Protein AF-A0A380EQQ4-F1 (afdb_monomer)

Sequence (167 aa):
MQYNTTRSITENQDNKTLKDMTKSGKQRPWREKKIDNVSYADILEILKIKKAFNVKQCGNILEFKPTDEGYLKLHKTWFCKSKLCPVCNWRRAMKNSYQAQKVIEEVIKEKPKARWLFLTLSTKNAIDGDTLEQSLKHLTKAFDRLSRYKKVKQNLVGFMRSTEVYR

Structure (mmCIF, N/CA/C/O backbone):
data_AF-A0A380EQQ4-F1
#
_entry.id   AF-A0A380EQQ4-F1
#
loop_
_atom_site.group_PDB
_atom_site.id
_atom_site.type_symbol
_atom_site.label_atom_id
_atom_site.label_alt_id
_atom_site.label_comp_i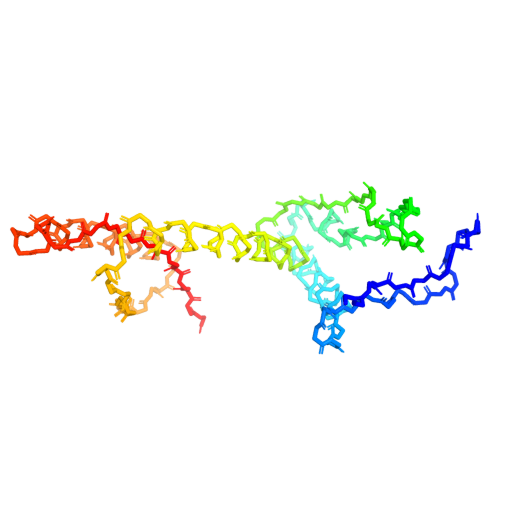d
_atom_site.label_asym_id
_atom_site.label_entity_id
_atom_site.label_seq_id
_atom_site.pdbx_PDB_ins_code
_atom_site.Cartn_x
_atom_site.Cartn_y
_atom_site.Cartn_z
_atom_site.occupancy
_atom_site.B_iso_or_equiv
_atom_site.auth_seq_id
_atom_site.auth_comp_id
_atom_site.auth_asym_id
_atom_site.auth_atom_id
_atom_site.pdbx_PDB_model_num
ATOM 1 N N . MET A 1 1 ? 22.856 5.628 15.983 1.00 34.19 1 MET A N 1
ATOM 2 C CA . MET A 1 1 ? 22.238 5.990 14.688 1.00 34.19 1 MET A CA 1
ATOM 3 C C . MET A 1 1 ? 23.281 5.745 13.612 1.00 34.19 1 MET A C 1
ATOM 5 O O . MET A 1 1 ? 24.302 6.409 13.644 1.00 34.19 1 MET A O 1
ATOM 9 N N . GLN A 1 2 ? 23.103 4.748 12.745 1.00 29.75 2 GLN A N 1
ATOM 10 C CA . GLN A 1 2 ? 24.013 4.515 11.618 1.00 29.75 2 GLN A CA 1
ATOM 11 C C . GLN A 1 2 ? 23.275 4.885 10.334 1.00 29.75 2 GLN A C 1
ATOM 13 O O . GLN A 1 2 ? 22.200 4.356 10.042 1.00 29.75 2 GLN A O 1
ATOM 18 N N . TYR A 1 3 ? 23.815 5.890 9.657 1.00 37.84 3 TYR A N 1
ATOM 19 C CA . TYR A 1 3 ? 23.275 6.491 8.447 1.00 37.84 3 TYR A CA 1
ATOM 20 C C . TYR A 1 3 ? 23.855 5.803 7.211 1.00 37.84 3 TYR A C 1
ATOM 22 O O . TYR A 1 3 ? 24.951 5.250 7.256 1.00 37.84 3 TYR A O 1
ATOM 30 N N . ASN A 1 4 ? 23.111 5.854 6.106 1.00 45.16 4 ASN A N 1
ATOM 31 C CA . ASN A 1 4 ? 23.519 5.327 4.805 1.00 45.16 4 ASN A CA 1
ATOM 32 C C . ASN A 1 4 ? 24.674 6.162 4.241 1.00 45.16 4 ASN A C 1
ATOM 34 O O . ASN A 1 4 ? 24.466 7.137 3.520 1.00 45.16 4 ASN A O 1
ATOM 38 N N . THR A 1 5 ? 25.898 5.814 4.619 1.00 40.00 5 THR A N 1
ATOM 39 C CA . THR A 1 5 ? 27.112 6.530 4.238 1.00 40.00 5 THR A CA 1
ATOM 40 C C . THR A 1 5 ? 27.675 5.977 2.934 1.00 40.00 5 THR A C 1
ATOM 42 O O . THR A 1 5 ? 28.319 4.934 2.890 1.00 40.00 5 THR A O 1
ATOM 45 N N . THR A 1 6 ? 27.499 6.730 1.849 1.00 48.81 6 THR A N 1
ATOM 46 C CA . THR A 1 6 ? 28.583 6.851 0.865 1.00 48.81 6 THR A CA 1
ATOM 47 C C . THR A 1 6 ? 29.293 8.153 1.223 1.00 48.81 6 THR A C 1
ATOM 49 O O . THR A 1 6 ? 28.616 9.169 1.375 1.00 48.81 6 THR A O 1
ATOM 52 N N . ARG A 1 7 ? 30.616 8.123 1.443 1.00 49.19 7 ARG A N 1
ATOM 53 C CA . ARG A 1 7 ? 31.417 9.341 1.690 1.00 49.19 7 ARG A CA 1
ATOM 54 C C . ARG A 1 7 ? 31.129 10.362 0.580 1.00 49.19 7 ARG A C 1
ATOM 56 O O . ARG A 1 7 ? 30.858 9.946 -0.546 1.00 49.19 7 ARG A O 1
ATOM 63 N N . SER A 1 8 ? 31.149 11.659 0.893 1.00 46.41 8 SER A N 1
ATOM 64 C CA . SER A 1 8 ? 30.921 12.728 -0.087 1.00 46.41 8 SER A CA 1
ATOM 65 C C . SER A 1 8 ? 31.866 12.557 -1.275 1.00 46.41 8 SER A C 1
ATOM 67 O O . SER A 1 8 ? 33.080 12.676 -1.132 1.00 46.41 8 SER A O 1
ATOM 69 N N . ILE A 1 9 ? 31.304 12.237 -2.437 1.00 52.81 9 ILE A N 1
ATOM 70 C CA . ILE A 1 9 ? 32.026 12.132 -3.703 1.00 52.81 9 ILE A CA 1
ATOM 71 C C . ILE A 1 9 ? 31.388 13.173 -4.617 1.00 52.81 9 ILE A C 1
ATOM 73 O O . ILE A 1 9 ? 30.170 13.176 -4.790 1.00 52.81 9 ILE A O 1
ATOM 77 N N . THR A 1 10 ? 32.203 14.086 -5.133 1.00 50.81 10 THR A N 1
ATOM 78 C CA . THR A 1 10 ? 31.814 15.166 -6.052 1.00 50.81 10 THR A CA 1
ATOM 79 C C . THR A 1 10 ? 31.660 14.697 -7.504 1.00 50.81 10 THR A C 1
ATOM 81 O O . THR A 1 10 ? 31.170 15.454 -8.334 1.00 50.81 10 THR A O 1
ATOM 84 N N . GLU A 1 11 ? 32.036 13.454 -7.813 1.00 55.25 11 GLU A N 1
ATOM 85 C CA . GLU A 1 11 ? 31.882 12.828 -9.131 1.00 55.25 11 GLU A CA 1
ATOM 86 C C . GLU A 1 11 ? 30.539 12.095 -9.280 1.00 55.25 11 GLU A C 1
ATOM 88 O O . GLU A 1 11 ? 30.033 11.491 -8.326 1.00 55.25 11 GLU A O 1
ATOM 93 N N . ASN A 1 12 ? 29.987 12.091 -10.504 1.00 56.50 12 ASN A N 1
ATOM 94 C CA . ASN A 1 12 ? 28.854 11.236 -10.862 1.00 56.50 12 ASN A CA 1
ATOM 95 C C . ASN A 1 12 ? 29.201 9.773 -10.553 1.00 56.50 12 ASN A C 1
ATOM 97 O O . ASN A 1 12 ? 30.199 9.233 -11.027 1.00 56.50 12 ASN A O 1
ATOM 101 N N . GLN A 1 13 ? 28.358 9.115 -9.755 1.00 61.25 13 GLN A N 1
ATOM 102 C CA . GLN A 1 13 ? 28.558 7.733 -9.308 1.00 61.25 13 GLN A CA 1
ATOM 103 C C . GLN A 1 13 ? 28.249 6.693 -10.399 1.00 61.25 13 GLN A C 1
ATOM 105 O O . GLN A 1 13 ? 27.968 5.544 -10.063 1.00 61.25 13 GLN A O 1
ATOM 110 N N . ASP A 1 14 ? 28.309 7.057 -11.683 1.00 60.03 14 ASP A N 1
ATOM 111 C CA . ASP A 1 14 ? 27.849 6.215 -12.798 1.00 60.03 14 ASP A CA 1
ATOM 112 C C . ASP A 1 14 ? 28.547 4.840 -12.833 1.00 60.03 14 ASP A C 1
ATOM 114 O O . ASP A 1 14 ? 27.960 3.854 -13.273 1.00 60.03 14 ASP A O 1
ATOM 118 N N . ASN A 1 15 ? 29.752 4.735 -12.255 1.00 61.94 15 ASN A N 1
ATOM 119 C CA . ASN A 1 15 ? 30.531 3.494 -12.184 1.00 61.94 15 ASN A CA 1
ATOM 120 C C . ASN A 1 15 ? 30.402 2.712 -10.859 1.00 61.94 15 ASN A C 1
ATOM 122 O O . ASN A 1 15 ? 31.052 1.677 -10.697 1.00 61.94 15 ASN A O 1
ATOM 126 N N . LYS A 1 16 ? 29.611 3.170 -9.877 1.00 69.31 16 LYS A N 1
ATOM 127 C CA . LYS A 1 16 ? 29.469 2.506 -8.565 1.00 69.31 16 LYS A CA 1
ATOM 128 C C . LYS A 1 16 ? 28.033 2.053 -8.321 1.00 69.31 16 LYS A C 1
ATOM 130 O O . LYS A 1 16 ? 27.082 2.815 -8.430 1.00 69.31 16 LYS A O 1
ATOM 135 N N . THR A 1 17 ? 27.868 0.795 -7.914 1.00 73.31 17 THR A N 1
ATOM 136 C CA . THR A 1 17 ? 26.550 0.266 -7.538 1.00 73.31 17 THR A CA 1
ATOM 137 C C . THR A 1 17 ? 26.039 0.932 -6.259 1.00 73.31 17 THR A C 1
ATOM 139 O O . THR A 1 17 ? 26.713 0.899 -5.227 1.00 73.31 17 THR A O 1
ATOM 142 N N . LEU A 1 18 ? 24.817 1.474 -6.305 1.00 75.25 18 LEU A N 1
ATOM 143 C CA . LEU A 1 18 ? 24.135 2.043 -5.142 1.00 75.25 18 LEU A CA 1
ATOM 144 C C . LEU A 1 18 ? 23.972 0.997 -4.026 1.00 75.25 18 LEU A C 1
ATOM 146 O O . LEU A 1 18 ? 23.307 -0.027 -4.203 1.00 75.25 18 LEU A O 1
ATOM 150 N N . LYS A 1 19 ? 24.516 1.299 -2.844 1.00 76.44 19 LYS A N 1
ATOM 151 C CA . LYS A 1 19 ? 24.303 0.533 -1.609 1.00 76.44 19 LYS A CA 1
ATOM 152 C C . LYS A 1 19 ? 23.421 1.334 -0.652 1.00 76.44 19 LYS A C 1
ATOM 154 O O . LYS A 1 19 ? 23.900 2.196 0.074 1.00 76.44 19 LYS A O 1
ATOM 159 N N . ASP A 1 20 ? 22.122 1.046 -0.666 1.00 78.12 20 ASP A N 1
ATOM 160 C CA . ASP A 1 20 ? 21.134 1.652 0.235 1.00 78.12 20 ASP A CA 1
ATOM 161 C C . ASP A 1 20 ? 20.717 0.633 1.302 1.00 78.12 20 ASP A C 1
ATOM 163 O O . ASP A 1 20 ? 20.114 -0.396 0.983 1.00 78.12 20 ASP A O 1
ATOM 167 N N . MET A 1 21 ? 21.058 0.911 2.561 1.00 81.44 21 MET A N 1
ATOM 168 C CA . MET A 1 21 ? 20.828 0.023 3.700 1.00 81.44 21 MET A CA 1
ATOM 169 C C . MET A 1 21 ? 19.699 0.561 4.597 1.00 81.44 21 MET A C 1
ATOM 171 O O . MET A 1 21 ? 19.335 1.739 4.590 1.00 81.44 21 MET A O 1
ATOM 175 N N . THR A 1 22 ? 19.058 -0.311 5.365 1.00 76.88 22 THR A N 1
ATOM 176 C CA . THR A 1 22 ? 18.145 0.097 6.440 1.00 76.88 22 THR A CA 1
ATOM 177 C C . THR A 1 22 ? 18.918 0.312 7.739 1.00 76.88 22 THR A C 1
ATOM 179 O O . THR A 1 22 ? 20.041 -0.159 7.894 1.00 76.88 22 THR A O 1
ATOM 182 N N . LYS A 1 23 ? 18.274 0.938 8.737 1.00 72.75 23 LYS A N 1
ATOM 183 C CA . LYS A 1 23 ? 18.817 1.040 10.108 1.00 72.75 23 LYS A CA 1
ATOM 184 C C . LYS A 1 23 ? 19.130 -0.325 10.739 1.00 72.75 23 LYS A C 1
ATOM 186 O O . LYS A 1 23 ? 19.949 -0.398 11.641 1.00 72.75 23 LYS A O 1
ATOM 191 N N . SER A 1 24 ? 18.462 -1.381 10.277 1.00 78.69 24 SER A N 1
ATOM 192 C CA . SER A 1 24 ? 18.675 -2.765 10.705 1.00 78.69 24 SER A CA 1
ATOM 193 C C . SER A 1 24 ? 19.746 -3.503 9.891 1.00 78.69 24 SER A C 1
ATOM 195 O O . SER A 1 24 ? 19.894 -4.708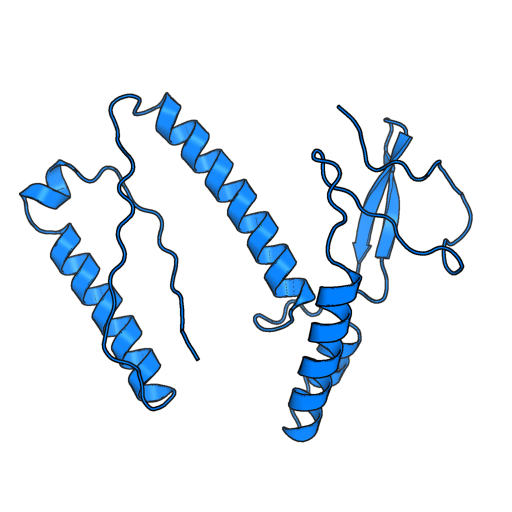 10.050 1.00 78.69 24 SER A O 1
ATOM 197 N N . GLY A 1 25 ? 20.454 -2.820 8.984 1.00 81.75 25 GLY A N 1
ATOM 198 C CA . GLY A 1 25 ? 21.506 -3.418 8.158 1.00 81.75 25 GLY A CA 1
ATOM 199 C C . GLY A 1 25 ? 21.003 -4.245 6.971 1.00 81.75 25 GLY A C 1
ATOM 200 O O . GLY A 1 25 ? 21.796 -4.913 6.317 1.00 81.75 25 GLY A O 1
ATOM 201 N N . LYS A 1 26 ? 19.706 -4.207 6.644 1.00 84.88 26 LYS A N 1
ATOM 202 C CA . LYS A 1 26 ? 19.162 -4.904 5.469 1.00 84.88 26 LYS A CA 1
ATOM 203 C C . LYS A 1 26 ? 19.306 -4.030 4.224 1.00 84.88 26 LYS A C 1
ATOM 205 O O . LYS A 1 26 ? 18.917 -2.865 4.243 1.00 84.88 26 LYS A O 1
ATOM 210 N N . GLN A 1 27 ? 19.805 -4.587 3.123 1.00 85.75 27 GLN A N 1
ATOM 211 C CA . GLN A 1 27 ? 19.848 -3.867 1.850 1.00 85.75 27 GLN A CA 1
ATOM 212 C C . GLN A 1 27 ? 18.434 -3.646 1.304 1.00 85.75 27 GLN A C 1
ATOM 214 O O . GLN A 1 27 ? 17.583 -4.541 1.332 1.00 85.75 27 GLN A O 1
ATOM 219 N N . ARG A 1 28 ? 18.166 -2.443 0.790 1.00 85.88 28 ARG A N 1
ATOM 220 C CA . ARG A 1 28 ? 16.905 -2.161 0.109 1.00 85.88 28 ARG A CA 1
ATOM 221 C C . ARG A 1 28 ? 16.861 -2.855 -1.257 1.00 85.88 28 ARG A C 1
ATOM 223 O O . ARG A 1 28 ? 17.824 -2.741 -2.017 1.00 85.88 28 ARG A O 1
ATOM 230 N N . PRO A 1 29 ? 15.735 -3.494 -1.622 1.00 90.81 29 PRO A N 1
ATOM 231 C CA . PRO A 1 29 ? 15.619 -4.320 -2.825 1.00 90.81 29 PRO A CA 1
ATOM 232 C C . PRO A 1 29 ? 15.441 -3.491 -4.112 1.00 90.81 29 PRO A C 1
ATOM 234 O O . PRO A 1 29 ? 14.548 -3.750 -4.914 1.00 90.81 29 PRO A O 1
ATOM 237 N N . TRP A 1 30 ? 16.274 -2.470 -4.338 1.00 88.31 30 TRP A N 1
ATOM 238 C CA . TRP A 1 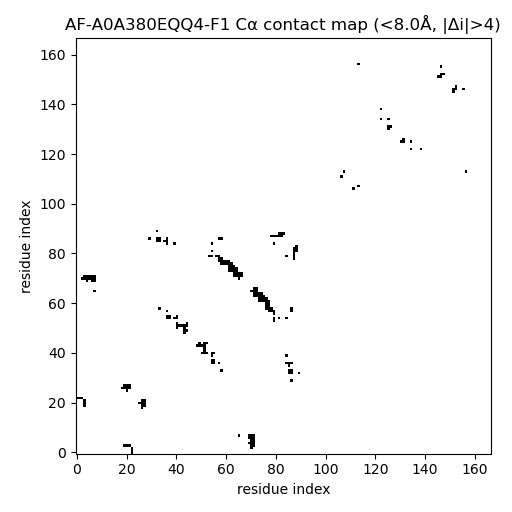30 ? 16.205 -1.634 -5.544 1.00 88.31 30 TRP A CA 1
ATOM 239 C C . TRP A 1 30 ? 16.367 -2.456 -6.822 1.00 88.31 30 TRP A C 1
ATOM 241 O O . TRP A 1 30 ? 15.584 -2.291 -7.753 1.00 88.31 30 TRP A O 1
ATOM 251 N N . ARG A 1 31 ? 17.343 -3.374 -6.842 1.00 89.19 31 ARG A N 1
ATOM 252 C CA . ARG A 1 31 ? 17.610 -4.257 -7.985 1.00 89.19 31 ARG A CA 1
ATOM 253 C C . ARG A 1 31 ? 16.420 -5.161 -8.287 1.00 89.19 31 ARG A C 1
ATOM 255 O O . ARG A 1 31 ? 15.948 -5.162 -9.414 1.00 89.19 31 ARG A O 1
ATOM 262 N N . GLU A 1 32 ? 15.911 -5.876 -7.285 1.00 92.00 32 GLU A N 1
ATOM 263 C CA . GLU A 1 32 ? 14.745 -6.758 -7.436 1.00 92.00 32 GLU A CA 1
ATOM 264 C C . GLU A 1 32 ? 13.537 -5.978 -7.961 1.00 92.00 32 GLU A C 1
ATOM 266 O O . GLU A 1 32 ? 12.952 -6.338 -8.977 1.00 92.00 32 GLU A O 1
ATOM 271 N N . LYS A 1 33 ? 13.222 -4.829 -7.345 1.00 92.62 33 LYS A N 1
ATOM 272 C CA . LYS A 1 33 ? 12.099 -3.992 -7.788 1.00 92.62 33 LYS A CA 1
ATOM 273 C C . LYS A 1 33 ? 12.311 -3.408 -9.177 1.00 92.62 33 LYS A C 1
ATOM 275 O O . LYS A 1 33 ? 11.326 -3.139 -9.865 1.00 92.62 33 LYS A O 1
ATOM 280 N N . LYS A 1 34 ? 13.562 -3.196 -9.594 1.00 91.44 34 LYS A N 1
ATOM 281 C CA . LYS A 1 34 ? 13.890 -2.745 -10.944 1.00 91.44 34 LYS A CA 1
ATOM 282 C C . LYS A 1 34 ? 13.726 -3.864 -11.972 1.00 91.44 34 LYS A C 1
ATOM 284 O O . LYS A 1 34 ? 13.164 -3.599 -13.029 1.00 91.44 34 LYS A O 1
ATOM 289 N N . ILE A 1 35 ? 14.131 -5.090 -11.648 1.00 92.94 35 ILE A N 1
ATOM 290 C CA . ILE A 1 35 ? 13.899 -6.275 -12.488 1.00 92.94 35 ILE A CA 1
ATOM 291 C C . ILE A 1 35 ? 12.392 -6.493 -12.667 1.00 92.94 35 ILE A C 1
ATOM 293 O O . ILE A 1 35 ? 11.921 -6.480 -13.802 1.00 92.94 35 ILE A O 1
ATOM 297 N N . ASP A 1 36 ? 11.623 -6.532 -11.570 1.00 92.81 36 ASP A N 1
ATOM 298 C CA . ASP A 1 36 ? 10.153 -6.634 -11.604 1.00 92.81 36 ASP A CA 1
ATOM 299 C C . ASP A 1 36 ? 9.535 -5.546 -12.499 1.00 92.81 36 ASP A C 1
ATOM 301 O O . ASP A 1 36 ? 8.555 -5.753 -13.216 1.00 92.81 36 ASP A O 1
ATOM 305 N N . ASN A 1 37 ? 10.094 -4.336 -12.428 1.00 92.56 37 ASN A N 1
ATOM 306 C CA . ASN A 1 37 ? 9.629 -3.182 -13.178 1.00 92.56 37 ASN A CA 1
ATOM 307 C C . ASN A 1 37 ? 9.885 -3.290 -14.683 1.00 92.56 37 ASN A C 1
ATOM 309 O O . ASN A 1 37 ? 9.029 -2.827 -15.438 1.00 92.56 37 ASN A O 1
ATOM 313 N N . VAL A 1 38 ? 11.008 -3.879 -15.097 1.00 92.56 38 VAL A N 1
ATOM 314 C CA . VAL A 1 38 ? 11.306 -4.163 -16.507 1.00 92.56 38 VAL A CA 1
ATOM 315 C C . VAL A 1 38 ? 10.377 -5.261 -17.017 1.00 92.56 38 VAL A C 1
ATOM 317 O O . VAL A 1 38 ? 9.672 -5.018 -17.989 1.00 92.56 38 VAL A O 1
ATOM 320 N N . SER A 1 39 ? 10.246 -6.381 -16.297 1.00 93.62 39 SER A N 1
ATOM 321 C CA . SER A 1 39 ? 9.332 -7.467 -16.682 1.00 93.62 39 SER A CA 1
ATOM 322 C C . SER A 1 39 ? 7.884 -6.987 -16.820 1.00 93.62 39 SER A C 1
ATOM 324 O O . SER A 1 39 ? 7.186 -7.333 -17.769 1.00 93.62 39 SER A O 1
ATOM 326 N N . TYR A 1 40 ? 7.423 -6.132 -15.902 1.00 92.94 40 TYR A N 1
ATOM 327 C CA . TYR A 1 40 ? 6.097 -5.525 -16.007 1.00 92.94 40 TYR A CA 1
ATOM 328 C C . TYR A 1 40 ? 5.976 -4.572 -17.207 1.00 92.94 40 TYR A C 1
ATOM 330 O O . TYR A 1 40 ? 4.918 -4.507 -17.830 1.00 92.94 40 TYR A O 1
ATOM 338 N N . ALA A 1 41 ? 7.033 -3.829 -17.545 1.00 93.44 41 ALA A N 1
ATOM 339 C CA . ALA A 1 41 ? 7.029 -2.968 -18.723 1.00 93.44 41 ALA A CA 1
ATOM 340 C C . ALA A 1 41 ? 6.922 -3.776 -20.022 1.00 93.44 41 ALA A C 1
ATOM 342 O O . ALA A 1 41 ? 6.168 -3.366 -20.900 1.00 93.44 41 ALA A O 1
ATOM 343 N N . ASP A 1 42 ? 7.593 -4.924 -20.109 1.00 93.69 42 ASP A N 1
ATOM 344 C CA . ASP A 1 42 ? 7.537 -5.792 -21.289 1.00 93.69 42 ASP A CA 1
ATOM 345 C C . ASP A 1 42 ? 6.114 -6.359 -21.489 1.00 93.69 42 ASP A C 1
ATOM 347 O O . ASP A 1 42 ? 5.590 -6.366 -22.602 1.00 93.69 42 ASP A O 1
ATOM 351 N N . ILE A 1 43 ? 5.406 -6.712 -20.406 1.00 93.19 43 ILE A N 1
ATOM 352 C CA . ILE A 1 43 ? 3.977 -7.084 -20.474 1.00 93.19 43 ILE A CA 1
ATOM 353 C C . ILE A 1 43 ? 3.125 -5.918 -20.997 1.00 93.19 43 ILE A C 1
ATOM 355 O O . ILE A 1 43 ? 2.255 -6.108 -21.846 1.00 93.19 43 ILE A O 1
ATOM 359 N N . LEU A 1 44 ? 3.354 -4.697 -20.501 1.00 92.81 44 LEU A N 1
ATOM 360 C CA . LEU A 1 44 ? 2.627 -3.515 -20.977 1.00 92.81 44 LEU A CA 1
ATOM 361 C C . LEU A 1 44 ? 2.894 -3.227 -22.458 1.00 92.81 44 LEU A C 1
ATOM 363 O O . LEU A 1 44 ? 2.001 -2.732 -23.144 1.00 92.81 44 LEU A O 1
ATOM 367 N N . GLU A 1 45 ? 4.102 -3.517 -22.931 1.00 93.00 45 GLU A N 1
ATOM 368 C CA . GLU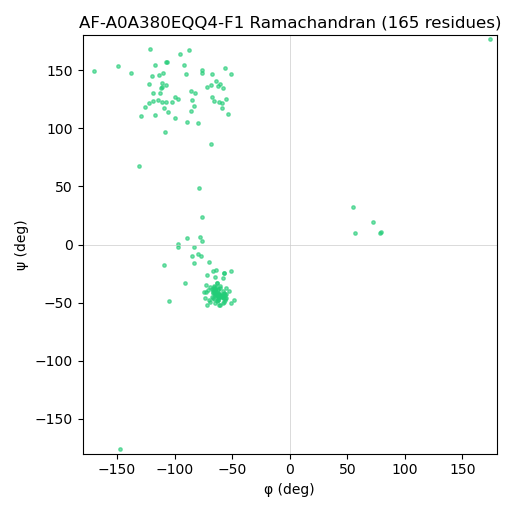 A 1 45 ? 4.506 -3.369 -24.326 1.00 93.00 45 GLU A CA 1
ATOM 369 C C . GLU A 1 45 ? 3.773 -4.372 -25.226 1.00 93.00 45 GLU A C 1
ATOM 371 O O . GLU A 1 45 ? 3.173 -3.959 -26.219 1.00 93.00 45 GLU A O 1
ATOM 376 N N . ILE A 1 46 ? 3.687 -5.645 -24.816 1.00 94.00 46 ILE A N 1
ATOM 377 C CA . ILE A 1 46 ? 2.880 -6.681 -25.493 1.00 94.00 46 ILE A CA 1
ATOM 378 C C . ILE A 1 46 ? 1.410 -6.249 -25.594 1.00 94.00 46 ILE A C 1
ATOM 380 O O . ILE A 1 46 ? 0.787 -6.365 -26.648 1.00 94.00 46 ILE A O 1
ATOM 384 N N . LEU A 1 47 ? 0.864 -5.687 -24.512 1.00 92.94 47 LEU A N 1
ATOM 385 C CA . LEU A 1 47 ? -0.507 -5.168 -24.461 1.00 92.94 47 LEU A CA 1
ATOM 386 C C . LEU A 1 47 ? -0.681 -3.809 -25.173 1.00 92.94 47 LEU A C 1
ATOM 388 O O . LEU A 1 47 ? -1.771 -3.238 -25.135 1.00 92.94 47 LEU A O 1
ATOM 392 N N . LYS A 1 48 ? 0.372 -3.264 -25.801 1.00 91.44 48 LYS A N 1
ATOM 393 C CA . LYS A 1 48 ? 0.397 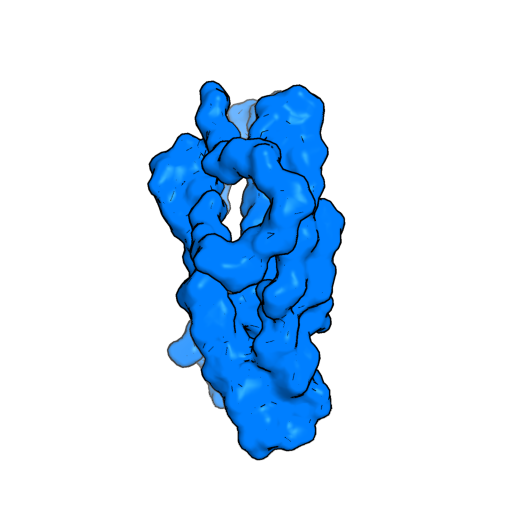-1.963 -26.499 1.00 91.44 48 LYS A CA 1
ATOM 394 C C . LYS A 1 48 ? -0.059 -0.782 -25.629 1.00 91.44 48 LYS A C 1
ATOM 396 O O . LYS A 1 48 ? -0.622 0.205 -26.110 1.00 91.44 48 LYS A O 1
ATOM 401 N N . ILE A 1 49 ? 0.213 -0.842 -24.326 1.00 90.50 49 ILE A N 1
ATOM 402 C CA . ILE A 1 49 ? -0.116 0.223 -23.376 1.00 90.50 49 ILE A CA 1
ATOM 403 C C . ILE A 1 49 ? 0.984 1.292 -23.409 1.00 90.50 49 ILE A C 1
ATOM 405 O O . ILE A 1 49 ? 2.120 1.053 -23.004 1.00 90.50 49 ILE A O 1
ATOM 409 N N . LYS A 1 50 ? 0.619 2.533 -23.765 1.00 87.81 50 LYS A N 1
ATOM 410 C CA . LYS A 1 50 ? 1.535 3.696 -23.892 1.00 87.81 50 LYS A CA 1
ATOM 411 C C . LYS A 1 50 ? 2.448 3.952 -22.681 1.00 87.81 50 LYS A C 1
ATOM 413 O O . LYS A 1 50 ? 3.481 4.598 -22.800 1.00 87.81 50 LYS A O 1
ATOM 418 N N . LYS A 1 51 ? 2.070 3.479 -21.488 1.00 88.06 51 LYS A N 1
ATOM 419 C CA . LYS A 1 51 ? 2.844 3.665 -20.249 1.00 88.06 51 LYS A CA 1
ATOM 420 C C . LYS A 1 51 ? 4.064 2.745 -20.131 1.00 88.06 51 LYS A C 1
ATOM 422 O O . LYS A 1 51 ? 4.851 2.978 -19.214 1.00 88.06 51 LYS A O 1
ATOM 427 N N . ALA A 1 52 ? 4.231 1.747 -21.004 1.00 90.88 52 ALA A N 1
ATOM 428 C CA . ALA A 1 52 ? 5.333 0.783 -20.950 1.00 90.88 52 ALA A CA 1
ATOM 429 C C . ALA A 1 52 ? 6.705 1.469 -20.847 1.00 90.88 52 ALA A C 1
ATOM 431 O O . ALA A 1 52 ? 7.449 1.217 -19.901 1.00 90.88 52 ALA A O 1
ATOM 432 N N . PHE A 1 53 ? 6.979 2.437 -21.728 1.00 90.75 53 PHE A N 1
ATOM 433 C CA . PHE A 1 53 ? 8.240 3.184 -21.753 1.00 90.75 53 PHE A CA 1
ATOM 434 C C . PHE A 1 53 ? 8.535 3.909 -20.427 1.00 90.75 53 PHE A C 1
ATOM 436 O O . PHE A 1 53 ? 9.586 3.716 -19.816 1.00 90.75 53 PHE A O 1
ATOM 443 N N . ASN A 1 54 ? 7.561 4.668 -19.914 1.00 90.56 54 ASN A N 1
ATOM 444 C CA . ASN A 1 54 ? 7.697 5.392 -18.645 1.00 90.56 54 ASN A CA 1
ATOM 445 C C . ASN A 1 54 ? 7.916 4.443 -17.462 1.00 90.56 54 ASN A C 1
ATOM 447 O O . ASN A 1 54 ? 8.656 4.755 -16.528 1.00 90.56 54 ASN A O 1
ATOM 451 N N . VAL A 1 55 ? 7.240 3.292 -17.475 1.00 92.19 55 VAL A N 1
ATOM 452 C CA . VAL A 1 55 ? 7.417 2.257 -16.459 1.00 92.19 55 VAL A CA 1
ATOM 453 C C . VAL A 1 55 ? 8.827 1.682 -16.559 1.00 92.19 55 VAL A C 1
ATOM 455 O O . VAL A 1 55 ? 9.493 1.646 -15.530 1.00 92.19 55 VAL A O 1
ATOM 458 N N . LYS A 1 56 ? 9.319 1.332 -17.751 1.00 91.75 56 LYS A N 1
ATOM 459 C CA . LYS A 1 56 ? 10.668 0.784 -17.978 1.00 91.75 56 LYS A CA 1
ATOM 460 C C . LYS A 1 56 ? 11.770 1.725 -17.494 1.00 91.75 56 LYS A C 1
ATOM 462 O O . LYS A 1 56 ? 12.721 1.285 -16.853 1.00 91.75 56 LYS A O 1
ATOM 467 N N . GLN A 1 57 ? 11.614 3.030 -17.714 1.00 90.56 57 GLN A N 1
ATOM 468 C CA . GLN A 1 57 ? 12.587 4.048 -17.295 1.00 90.56 57 GLN A CA 1
ATOM 469 C C . GLN A 1 57 ? 12.448 4.509 -15.834 1.00 90.56 57 GLN A C 1
ATOM 471 O O . GLN 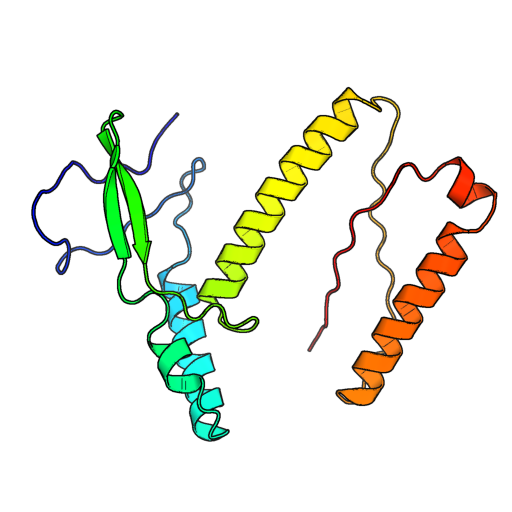A 1 57 ? 13.237 5.320 -15.345 1.00 90.56 57 GLN A O 1
ATOM 476 N N . CYS A 1 58 ? 11.454 4.002 -15.104 1.00 92.50 58 CYS A N 1
ATOM 477 C CA . CYS A 1 58 ? 11.161 4.451 -13.750 1.00 92.50 58 CYS A CA 1
ATOM 478 C C . CYS A 1 58 ? 12.345 4.202 -12.801 1.00 92.50 58 CYS A C 1
ATOM 480 O O . CYS A 1 58 ? 12.766 3.060 -12.612 1.00 92.50 58 CYS A O 1
ATOM 482 N N . GLY A 1 59 ? 12.842 5.259 -12.156 1.00 87.06 59 GLY A N 1
ATOM 483 C CA . GLY A 1 59 ? 13.960 5.170 -11.216 1.00 87.06 59 GLY A CA 1
ATOM 484 C C . GLY A 1 59 ? 15.323 4.916 -11.866 1.00 87.06 59 GLY A C 1
ATOM 485 O O . GLY A 1 59 ? 16.214 4.455 -11.165 1.00 87.06 59 GLY A O 1
ATOM 486 N N . ASN A 1 60 ? 15.488 5.188 -13.169 1.00 86.44 60 ASN A N 1
ATOM 487 C CA . ASN A 1 60 ? 16.796 5.104 -13.836 1.00 86.44 60 ASN A CA 1
ATOM 488 C C . ASN A 1 60 ? 17.769 6.182 -13.345 1.00 86.44 60 ASN A C 1
ATOM 490 O O . ASN A 1 60 ? 18.951 5.912 -13.197 1.00 86.44 60 ASN A O 1
ATOM 494 N N . ILE A 1 61 ? 17.261 7.392 -13.092 1.00 83.31 61 ILE A N 1
ATOM 495 C CA . ILE A 1 61 ? 18.062 8.528 -12.632 1.00 83.31 61 ILE A CA 1
ATOM 496 C C . ILE A 1 61 ? 17.747 8.780 -11.156 1.00 83.31 61 ILE A C 1
ATOM 498 O O . ILE A 1 61 ? 16.583 8.987 -10.773 1.00 83.31 61 ILE A O 1
ATOM 502 N N . LEU A 1 62 ? 18.794 8.745 -10.334 1.00 82.88 62 LEU A N 1
ATOM 503 C CA . LEU A 1 62 ? 18.769 9.009 -8.900 1.00 82.88 62 LEU A CA 1
ATOM 504 C C . LEU A 1 62 ? 19.865 10.029 -8.583 1.00 82.88 62 LEU A C 1
ATOM 506 O O . LEU A 1 62 ? 21.047 9.716 -8.645 1.00 82.88 62 LEU A O 1
ATOM 510 N N . GLU A 1 63 ? 19.468 11.241 -8.221 1.00 82.38 63 GLU A N 1
ATOM 511 C CA . GLU A 1 63 ? 20.386 12.284 -7.777 1.00 82.38 63 GLU A CA 1
ATOM 512 C C . GLU A 1 63 ? 20.370 12.352 -6.254 1.00 82.38 63 GLU A C 1
ATOM 514 O O . GLU A 1 63 ? 19.313 12.521 -5.630 1.00 82.38 63 GLU A O 1
ATOM 519 N N . PHE A 1 64 ? 21.550 12.278 -5.652 1.00 81.06 64 PHE A N 1
ATOM 520 C CA . PHE A 1 64 ? 21.738 12.417 -4.217 1.00 81.06 64 PHE A CA 1
ATOM 521 C C . PHE A 1 64 ? 22.457 13.726 -3.907 1.00 81.06 64 PHE A C 1
ATOM 523 O O . PHE A 1 64 ? 23.295 14.181 -4.679 1.00 81.06 64 PHE A O 1
ATOM 530 N N . LYS A 1 65 ? 22.136 14.324 -2.761 1.00 80.75 65 LYS A N 1
ATOM 531 C CA . LYS A 1 65 ? 22.881 15.459 -2.213 1.00 80.75 65 LYS A CA 1
ATOM 532 C C . LYS A 1 65 ? 23.451 15.109 -0.843 1.00 80.75 65 LYS A C 1
ATOM 534 O O . LYS A 1 65 ? 22.782 14.385 -0.098 1.00 80.75 65 LYS A O 1
ATOM 539 N N . PRO A 1 66 ? 24.646 15.615 -0.502 1.00 80.44 66 PRO A N 1
ATOM 540 C CA . PRO A 1 66 ? 25.155 15.525 0.855 1.00 80.44 66 PRO A CA 1
ATOM 541 C C . PRO A 1 66 ? 24.256 16.329 1.799 1.00 80.44 66 PRO A C 1
ATOM 543 O O . PRO A 1 66 ? 23.748 17.391 1.440 1.00 80.44 66 PRO A O 1
ATOM 546 N N . THR A 1 67 ? 24.031 15.796 2.990 1.00 75.62 67 THR A N 1
ATOM 547 C CA . THR A 1 67 ? 23.430 16.508 4.120 1.00 75.62 67 THR A CA 1
ATOM 548 C C . THR A 1 67 ? 24.520 17.059 5.030 1.00 75.62 67 THR A C 1
ATOM 550 O O . THR A 1 67 ? 25.638 16.546 5.013 1.00 75.62 67 THR A O 1
ATOM 553 N N . ASP A 1 68 ? 24.172 18.001 5.904 1.00 81.00 68 ASP A N 1
ATOM 554 C CA . ASP A 1 68 ? 25.100 18.585 6.889 1.00 81.00 68 ASP A CA 1
ATOM 555 C C . ASP A 1 68 ? 25.717 17.524 7.823 1.00 81.00 68 ASP A C 1
ATOM 557 O O . ASP A 1 68 ? 26.862 17.627 8.244 1.00 81.00 68 ASP A O 1
ATOM 561 N N . GLU A 1 69 ? 24.989 16.431 8.066 1.00 75.25 69 GLU A N 1
ATOM 562 C CA . GLU A 1 69 ? 25.436 15.256 8.830 1.00 75.25 69 GLU A CA 1
ATOM 563 C C . GLU A 1 69 ? 26.365 14.300 8.035 1.00 75.25 69 GLU A C 1
ATOM 565 O O . GLU A 1 69 ? 26.682 13.203 8.496 1.00 75.25 69 GLU A O 1
ATOM 570 N N . GLY A 1 70 ? 26.779 14.670 6.818 1.00 71.12 70 GLY A N 1
ATOM 571 C CA . GLY A 1 70 ? 27.773 13.939 6.023 1.00 71.12 70 GLY A CA 1
ATOM 572 C C . GLY A 1 70 ? 27.273 12.697 5.273 1.00 71.12 70 GLY A C 1
ATOM 573 O O . GLY A 1 70 ? 28.092 11.938 4.750 1.00 71.12 70 GLY A O 1
ATOM 574 N N . TYR A 1 71 ? 25.957 12.461 5.184 1.00 69.81 71 TYR A N 1
ATOM 575 C CA . TYR A 1 71 ? 25.385 11.359 4.398 1.00 69.81 71 TYR A CA 1
ATOM 576 C C . TYR A 1 71 ? 24.713 11.837 3.107 1.00 69.81 71 TYR A C 1
ATOM 578 O O . TYR A 1 71 ? 24.290 12.982 2.976 1.00 69.81 71 TYR A O 1
ATOM 586 N N . LEU A 1 72 ? 24.598 10.938 2.126 1.00 74.25 72 LEU A N 1
ATOM 587 C CA . LEU A 1 72 ? 23.893 11.211 0.876 1.00 74.25 72 LEU A CA 1
ATOM 588 C C . LEU A 1 72 ? 22.395 10.946 1.040 1.00 74.25 72 LEU A C 1
ATOM 590 O O . LEU A 1 72 ? 21.968 9.843 1.385 1.00 74.25 72 LEU A O 1
ATOM 594 N N . LYS A 1 73 ? 21.577 11.953 0.744 1.00 77.06 73 LYS A N 1
ATOM 595 C CA . LYS A 1 73 ? 20.117 11.855 0.734 1.00 77.06 73 LYS A CA 1
ATOM 596 C C . LYS A 1 73 ? 19.599 11.983 -0.689 1.00 77.06 73 LYS A C 1
ATOM 598 O O . LYS A 1 73 ? 20.017 12.869 -1.431 1.00 77.06 73 LYS A O 1
ATOM 603 N N . LEU A 1 74 ? 18.664 11.107 -1.061 1.00 81.50 74 LEU A N 1
ATOM 604 C CA . LEU A 1 74 ? 17.994 11.173 -2.358 1.00 81.50 74 LEU A CA 1
ATOM 605 C C . LEU A 1 74 ? 17.298 12.533 -2.494 1.00 81.50 74 LEU A C 1
ATOM 607 O O . LEU A 1 74 ? 16.400 12.854 -1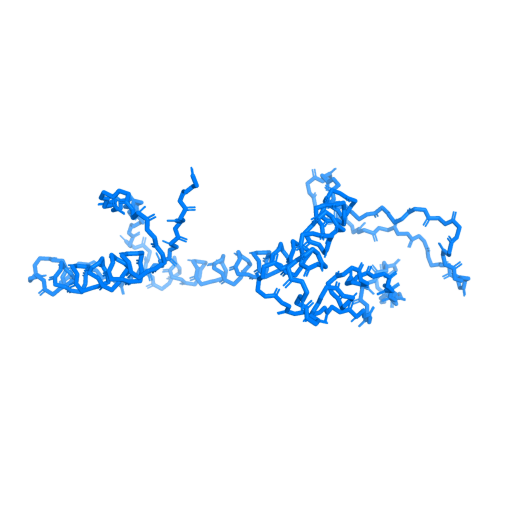.712 1.00 81.50 74 LEU A O 1
ATOM 611 N N . HIS A 1 75 ? 17.726 13.315 -3.478 1.00 81.69 75 HIS A N 1
ATOM 612 C CA . HIS A 1 75 ? 17.282 14.684 -3.709 1.00 81.69 75 HIS A CA 1
ATOM 613 C C . HIS A 1 75 ? 16.319 14.767 -4.894 1.00 81.69 75 HIS A C 1
ATOM 615 O O . HIS A 1 75 ? 15.236 15.338 -4.770 1.00 81.69 75 HIS A O 1
ATOM 621 N N . LYS A 1 76 ? 16.678 14.162 -6.030 1.00 81.94 76 LYS A N 1
ATOM 622 C CA . LYS A 1 76 ? 15.860 14.159 -7.249 1.00 81.94 76 LYS A CA 1
ATOM 623 C C . LYS A 1 76 ? 15.858 12.785 -7.893 1.00 81.94 76 LYS A C 1
ATOM 625 O O . LYS A 1 76 ? 16.803 12.015 -7.783 1.00 81.94 76 LYS A O 1
ATOM 630 N N . THR A 1 77 ? 14.742 12.459 -8.527 1.00 84.69 77 THR A N 1
ATOM 631 C CA . THR A 1 77 ? 14.569 11.202 -9.249 1.00 84.69 77 THR A CA 1
ATOM 632 C C . THR A 1 77 ? 13.283 11.232 -10.061 1.00 84.69 77 THR A C 1
ATOM 634 O O . THR A 1 77 ? 12.292 11.856 -9.666 1.00 84.69 77 THR A O 1
ATOM 637 N N . TRP A 1 78 ? 13.292 10.517 -11.183 1.00 88.12 78 TRP A N 1
ATOM 638 C CA . TRP A 1 78 ? 12.150 10.389 -12.074 1.00 88.12 78 TRP A CA 1
ATOM 639 C C . TRP A 1 78 ? 11.417 9.068 -11.844 1.00 88.12 78 TRP A C 1
ATOM 641 O O . TRP A 1 78 ? 11.879 7.985 -12.205 1.00 88.12 78 TRP A O 1
ATOM 651 N N . PHE A 1 79 ? 10.223 9.171 -11.261 1.00 91.44 79 PHE A N 1
ATOM 652 C CA . PHE A 1 79 ? 9.304 8.050 -11.084 1.00 91.44 79 PHE A CA 1
ATOM 653 C C . PHE A 1 79 ? 8.077 8.203 -11.975 1.00 91.44 79 PHE A C 1
ATOM 655 O O . PHE A 1 79 ? 7.471 9.272 -12.026 1.00 91.44 79 PHE A O 1
ATOM 662 N N . CYS A 1 80 ? 7.627 7.100 -12.576 1.00 91.94 80 CYS A N 1
ATOM 663 C CA . CYS A 1 80 ? 6.434 7.092 -13.427 1.00 91.94 80 CYS A CA 1
ATOM 664 C C . CYS A 1 80 ? 5.112 7.288 -12.659 1.00 91.94 80 CYS A C 1
ATOM 666 O O . CYS A 1 80 ? 4.074 7.528 -13.270 1.00 91.94 80 CYS A O 1
ATOM 668 N N . LYS A 1 81 ? 5.123 7.131 -11.323 1.00 89.38 81 LYS A N 1
ATOM 669 C CA . LYS A 1 81 ? 3.962 7.225 -10.409 1.00 89.38 81 LYS A CA 1
ATOM 670 C C . LYS A 1 81 ? 2.796 6.272 -10.731 1.00 89.38 81 LYS A C 1
ATOM 672 O O . LYS A 1 81 ? 1.737 6.366 -10.104 1.00 89.38 81 LYS A O 1
ATOM 677 N N . SER A 1 82 ? 2.985 5.325 -11.652 1.00 90.50 82 SER A N 1
ATOM 678 C CA . SER A 1 82 ? 1.985 4.311 -11.990 1.00 90.50 82 SER A CA 1
ATOM 679 C C . SER A 1 82 ? 1.684 3.428 -10.778 1.00 90.50 82 SER A C 1
ATOM 681 O O . SER A 1 82 ? 2.600 3.015 -10.065 1.00 90.50 82 SER A O 1
ATOM 683 N N . LYS A 1 83 ? 0.398 3.133 -10.542 1.00 86.19 83 LYS A N 1
ATOM 684 C CA . LYS A 1 83 ? -0.060 2.368 -9.368 1.00 86.19 83 LYS A CA 1
ATOM 685 C C . LYS A 1 83 ? 0.532 0.956 -9.321 1.00 86.19 83 LYS A C 1
ATOM 687 O O . LYS A 1 83 ? 0.837 0.480 -8.237 1.00 86.19 83 LYS A O 1
ATOM 692 N N . LEU A 1 84 ? 0.715 0.335 -10.486 1.00 89.12 84 LEU A N 1
ATOM 693 C CA . LEU A 1 84 ? 1.211 -1.036 -10.624 1.00 89.12 84 LEU A CA 1
ATOM 694 C C . LEU A 1 84 ? 2.718 -1.113 -10.903 1.00 89.12 84 LEU A C 1
ATOM 696 O O . LEU A 1 84 ? 3.262 -2.203 -10.987 1.00 89.12 84 LEU A O 1
ATOM 700 N N . CYS A 1 85 ? 3.415 0.022 -11.037 1.00 93.25 85 CYS A N 1
ATOM 701 C CA . CYS A 1 85 ? 4.869 -0.008 -11.184 1.00 93.25 85 CYS A CA 1
ATOM 702 C C . CYS A 1 85 ? 5.504 -0.539 -9.885 1.00 93.25 85 CYS A C 1
ATOM 704 O O . CYS A 1 85 ? 5.309 0.094 -8.843 1.00 93.25 85 CYS A O 1
ATOM 706 N N . PRO A 1 86 ? 6.308 -1.618 -9.924 1.00 93.25 86 PRO A N 1
ATOM 707 C CA . PRO A 1 86 ? 6.875 -2.233 -8.722 1.00 93.25 86 PRO A CA 1
ATOM 708 C C . PRO A 1 86 ? 7.708 -1.274 -7.865 1.00 93.25 86 PRO A C 1
ATOM 710 O O . PRO A 1 86 ? 7.528 -1.219 -6.649 1.00 93.25 86 PRO A O 1
ATOM 713 N N . VAL A 1 87 ? 8.544 -0.436 -8.491 1.00 92.88 87 VAL A N 1
ATOM 714 C CA . VAL A 1 87 ? 9.347 0.588 -7.796 1.00 92.88 87 VAL A CA 1
ATOM 715 C C . VAL A 1 87 ? 8.451 1.631 -7.119 1.00 92.88 87 VAL A C 1
ATOM 717 O O . VAL A 1 87 ? 8.623 1.941 -5.939 1.00 92.88 87 VAL A O 1
ATOM 720 N N . CYS A 1 88 ? 7.465 2.174 -7.842 1.00 93.25 88 CYS A N 1
ATOM 721 C CA . CYS A 1 88 ? 6.558 3.185 -7.294 1.00 93.25 88 CYS A CA 1
ATOM 722 C C . CYS A 1 88 ? 5.657 2.619 -6.192 1.00 93.25 88 CYS A C 1
ATOM 724 O O . CYS A 1 88 ? 5.426 3.294 -5.186 1.00 93.25 88 CYS A O 1
ATOM 726 N N . ASN A 1 89 ? 5.155 1.398 -6.376 1.00 92.38 89 ASN A N 1
ATOM 727 C CA . ASN A 1 89 ? 4.284 0.724 -5.425 1.00 92.38 89 ASN A CA 1
ATOM 728 C C . ASN A 1 89 ? 5.035 0.409 -4.127 1.00 92.38 89 ASN A C 1
ATOM 730 O O . ASN A 1 89 ? 4.569 0.762 -3.047 1.00 92.38 89 ASN A O 1
ATOM 734 N N . TRP A 1 90 ? 6.256 -0.124 -4.225 1.00 92.25 90 TRP A N 1
ATOM 735 C CA . TRP A 1 90 ? 7.116 -0.353 -3.063 1.00 92.25 90 TRP A CA 1
ATOM 736 C C . TRP A 1 90 ? 7.412 0.940 -2.293 1.00 92.25 90 TRP A C 1
ATOM 738 O O . TRP A 1 90 ? 7.262 0.985 -1.071 1.00 92.25 90 TRP A O 1
ATOM 748 N N . ARG A 1 91 ? 7.742 2.037 -2.986 1.00 91.19 91 ARG A N 1
ATOM 749 C CA . ARG A 1 91 ? 7.934 3.343 -2.329 1.00 91.19 91 ARG A CA 1
ATOM 750 C C . ARG A 1 91 ? 6.672 3.858 -1.646 1.00 91.19 91 ARG A C 1
ATOM 752 O O . ARG A 1 91 ? 6.758 4.414 -0.551 1.00 91.19 91 ARG A O 1
ATOM 759 N N . ARG A 1 92 ? 5.505 3.671 -2.266 1.00 91.75 92 ARG A N 1
ATOM 760 C CA . ARG A 1 92 ? 4.216 4.023 -1.659 1.00 91.75 92 ARG A CA 1
ATOM 761 C C . ARG A 1 92 ? 3.948 3.183 -0.412 1.00 91.75 92 ARG A C 1
ATOM 763 O O . ARG A 1 92 ? 3.565 3.756 0.599 1.00 91.75 92 ARG A O 1
ATOM 770 N N . ALA A 1 93 ? 4.218 1.881 -0.453 1.00 90.25 93 ALA A N 1
ATOM 771 C CA . ALA A 1 93 ? 4.091 0.997 0.702 1.00 90.25 93 ALA A CA 1
ATOM 772 C C . ALA A 1 93 ? 4.988 1.451 1.865 1.00 90.25 93 ALA A C 1
ATOM 774 O O . ALA A 1 93 ? 4.513 1.570 2.991 1.00 90.25 93 ALA A O 1
ATOM 775 N N . MET A 1 94 ? 6.246 1.820 1.589 1.00 89.88 94 MET A N 1
ATOM 776 C CA . MET A 1 94 ? 7.150 2.370 2.609 1.00 89.88 94 MET A CA 1
ATOM 777 C C . MET A 1 94 ? 6.618 3.669 3.227 1.00 89.88 94 MET A C 1
ATOM 779 O O . MET A 1 94 ? 6.643 3.825 4.447 1.00 89.88 94 MET A O 1
ATOM 783 N N . LYS A 1 95 ? 6.106 4.596 2.405 1.00 90.94 95 LYS A N 1
ATOM 784 C CA . LYS A 1 95 ? 5.496 5.840 2.899 1.00 90.94 95 LYS A CA 1
ATOM 785 C C . LYS A 1 95 ? 4.271 5.549 3.770 1.00 90.94 95 LYS A C 1
ATOM 787 O O . LYS A 1 95 ? 4.168 6.098 4.863 1.00 90.94 95 LYS A O 1
ATOM 792 N N . ASN A 1 96 ? 3.375 4.687 3.298 1.00 91.06 96 ASN A N 1
ATOM 793 C CA . ASN A 1 96 ? 2.152 4.333 4.010 1.00 91.06 96 ASN A CA 1
ATOM 794 C C . ASN A 1 96 ? 2.466 3.668 5.354 1.00 91.06 96 ASN A C 1
ATOM 796 O O . ASN A 1 96 ? 1.865 4.035 6.355 1.00 91.06 96 ASN A O 1
ATOM 800 N N . SER A 1 97 ? 3.450 2.764 5.399 1.00 90.75 97 SER A N 1
ATOM 801 C CA . SER A 1 97 ? 3.903 2.130 6.643 1.00 90.75 97 SER A CA 1
ATOM 802 C C . SER A 1 97 ? 4.409 3.156 7.656 1.00 90.75 97 SER A C 1
ATOM 804 O O . SER A 1 97 ? 4.066 3.070 8.829 1.00 90.75 97 SER A O 1
ATOM 806 N N . TYR A 1 98 ? 5.194 4.142 7.214 1.00 92.12 98 TYR A N 1
ATOM 807 C CA . TYR A 1 98 ? 5.698 5.194 8.099 1.00 92.12 98 TYR A CA 1
ATOM 808 C C . TYR A 1 98 ? 4.578 6.105 8.621 1.00 92.12 98 TYR A C 1
ATOM 810 O O . TYR A 1 98 ? 4.553 6.458 9.796 1.00 92.12 98 TYR A O 1
ATOM 818 N N . GLN A 1 99 ? 3.626 6.476 7.760 1.00 92.88 99 GLN A N 1
ATOM 819 C CA . GLN A 1 99 ? 2.465 7.265 8.180 1.00 92.88 99 GLN A CA 1
ATOM 820 C C . GLN A 1 99 ? 1.579 6.485 9.157 1.00 92.88 99 GLN A C 1
ATOM 822 O O . GLN A 1 99 ? 1.150 7.050 10.158 1.00 92.88 99 GLN A O 1
ATOM 827 N N . ALA A 1 100 ? 1.357 5.192 8.908 1.00 92.06 100 ALA A N 1
ATOM 828 C CA . ALA A 1 100 ? 0.606 4.323 9.806 1.00 92.06 100 ALA A CA 1
ATOM 829 C C . ALA A 1 100 ? 1.276 4.220 11.182 1.00 92.06 100 ALA A C 1
ATOM 831 O O . ALA A 1 100 ? 0.593 4.373 12.187 1.00 92.06 100 ALA A O 1
ATOM 832 N N . GLN A 1 101 ? 2.602 4.048 11.237 1.00 92.25 101 GLN A N 1
ATOM 833 C CA . GLN A 1 101 ? 3.354 4.039 12.498 1.00 92.25 101 GLN A CA 1
ATOM 834 C C . GLN A 1 101 ? 3.131 5.318 13.308 1.00 92.25 101 GLN A C 1
ATOM 836 O O . GLN A 1 101 ? 2.772 5.227 14.475 1.00 92.25 101 GLN A O 1
ATOM 841 N N . LYS A 1 102 ? 3.233 6.497 12.681 1.00 94.44 102 LYS A N 1
ATOM 842 C CA . LYS A 1 102 ? 2.973 7.775 13.365 1.00 94.44 102 LYS A CA 1
ATOM 843 C C . LYS A 1 102 ? 1.557 7.889 13.917 1.00 94.44 102 LYS A C 1
ATOM 845 O O . LYS A 1 102 ? 1.368 8.369 15.027 1.00 94.44 102 LYS A O 1
ATOM 850 N N . VAL A 1 103 ? 0.562 7.463 13.140 1.00 92.06 103 VAL A N 1
ATOM 851 C CA . VAL A 1 103 ? -0.836 7.479 13.591 1.00 92.06 103 VAL A CA 1
ATOM 852 C C . VAL A 1 103 ? -1.025 6.519 14.765 1.00 92.06 103 VAL A C 1
ATOM 854 O O . VAL A 1 103 ? -1.668 6.878 15.743 1.00 92.06 103 VAL A O 1
ATOM 857 N N . ILE A 1 104 ? -0.437 5.322 14.704 1.00 91.44 104 ILE A N 1
ATOM 858 C CA . ILE A 1 104 ? -0.498 4.336 15.791 1.00 91.44 104 ILE A CA 1
ATOM 859 C C . ILE A 1 104 ? 0.166 4.881 17.060 1.00 91.44 104 ILE A C 1
ATOM 861 O O . ILE A 1 104 ? -0.417 4.768 18.136 1.00 91.44 104 ILE A O 1
ATOM 865 N N . GLU A 1 105 ? 1.350 5.486 16.939 1.00 93.38 105 GLU A N 1
ATOM 866 C CA . GLU A 1 105 ? 2.064 6.116 18.055 1.00 93.38 105 GLU A CA 1
ATOM 867 C C . GLU A 1 105 ? 1.197 7.169 18.753 1.00 93.38 105 GLU A C 1
ATOM 869 O O . GLU A 1 105 ? 1.142 7.195 19.981 1.00 93.38 105 GLU A O 1
ATOM 874 N N . GLU A 1 106 ? 0.482 7.996 17.992 1.00 94.12 106 GLU A N 1
ATOM 875 C CA . GLU A 1 106 ? -0.375 9.037 18.562 1.00 94.12 106 GLU A CA 1
ATOM 876 C C . GLU A 1 106 ? -1.647 8.467 19.202 1.00 94.12 106 GLU A C 1
ATOM 878 O O . GLU A 1 106 ? -2.005 8.841 20.318 1.00 94.12 106 GLU A O 1
ATOM 883 N N . VAL A 1 107 ? -2.276 7.470 18.572 1.00 92.50 107 VAL A N 1
ATOM 884 C CA . VAL A 1 107 ? -3.449 6.780 19.135 1.00 92.50 107 VAL A CA 1
ATOM 885 C C . VAL A 1 107 ? -3.118 6.101 20.466 1.00 92.50 107 VAL A C 1
ATOM 887 O O . VAL A 1 107 ? -3.940 6.121 21.381 1.00 92.50 107 VAL A O 1
ATOM 890 N N . ILE A 1 108 ? -1.921 5.522 20.608 1.00 92.81 108 ILE A N 1
ATOM 891 C CA . ILE A 1 108 ? -1.484 4.898 21.866 1.00 92.81 108 ILE A CA 1
ATOM 892 C C . ILE A 1 108 ? -1.361 5.942 22.987 1.00 92.81 108 ILE A C 1
ATOM 894 O O . ILE A 1 108 ? -1.722 5.639 24.126 1.00 92.81 108 ILE A O 1
ATOM 898 N N . LYS A 1 109 ? -0.906 7.164 22.680 1.00 94.88 109 LYS A N 1
ATOM 899 C CA . LYS A 1 109 ? -0.825 8.259 23.662 1.00 94.88 109 LYS A CA 1
ATOM 900 C C . LYS A 1 109 ? -2.207 8.777 24.056 1.00 94.88 109 LYS A C 1
ATOM 902 O O . LYS A 1 109 ? -2.485 8.914 25.243 1.00 94.88 109 LYS A O 1
ATOM 907 N N . GLU A 1 110 ? -3.076 9.044 23.082 1.00 95.12 110 GLU A N 1
ATOM 908 C CA . GLU A 1 110 ? -4.408 9.610 23.338 1.00 95.12 110 GLU A CA 1
ATOM 909 C C . GLU A 1 110 ? -5.376 8.602 23.975 1.00 95.12 110 GLU A C 1
ATOM 911 O O . GLU A 1 110 ? -6.250 8.971 24.765 1.00 95.12 110 GLU A O 1
ATOM 916 N N . LYS A 1 111 ? -5.264 7.319 23.609 1.00 93.31 111 LYS A N 1
ATOM 917 C CA . LYS A 1 111 ? -6.185 6.245 24.006 1.00 93.31 111 LYS A CA 1
ATOM 918 C C . LYS A 1 111 ? -5.412 5.032 24.544 1.00 93.31 111 LYS A C 1
ATOM 920 O O . LYS A 1 111 ? -5.498 3.947 23.969 1.00 93.31 111 LYS A O 1
ATOM 925 N N . PRO A 1 112 ? -4.743 5.141 25.706 1.00 92.19 112 PRO A N 1
ATOM 926 C CA . PRO A 1 112 ? -3.866 4.086 26.230 1.00 92.19 112 PRO A CA 1
ATOM 927 C C . PRO A 1 112 ? -4.594 2.779 26.585 1.00 92.19 112 PRO A C 1
ATOM 929 O O . PRO A 1 112 ? -3.983 1.716 26.640 1.00 92.19 112 PRO A O 1
ATOM 932 N N . LYS A 1 113 ? -5.914 2.834 26.818 1.00 93.00 113 LYS A N 1
ATOM 933 C CA . LYS A 1 113 ? -6.750 1.648 27.079 1.00 93.00 113 LYS A CA 1
ATOM 934 C C . LYS A 1 113 ? -7.238 0.952 25.801 1.00 93.00 113 LYS A C 1
ATOM 936 O O . LYS A 1 113 ? -7.806 -0.136 25.898 1.00 93.00 113 LYS A O 1
ATOM 941 N N . ALA A 1 114 ? -7.062 1.561 24.626 1.00 92.06 114 ALA A N 1
ATOM 942 C CA . ALA A 1 114 ? -7.484 0.963 23.366 1.00 92.06 114 ALA A CA 1
ATOM 943 C C . ALA A 1 114 ? -6.646 -0.284 23.048 1.00 92.06 114 ALA A C 1
ATOM 945 O O . ALA A 1 114 ? -5.459 -0.368 23.364 1.00 92.06 114 ALA A O 1
ATOM 946 N N . ARG A 1 115 ? -7.276 -1.270 22.407 1.00 92.31 115 ARG A N 1
ATOM 947 C CA . ARG A 1 115 ? -6.628 -2.512 21.978 1.00 92.31 115 ARG A CA 1
ATOM 948 C C . ARG A 1 115 ? -6.783 -2.666 20.475 1.00 92.31 115 ARG A C 1
ATOM 950 O O . ARG A 1 115 ? -7.855 -2.419 19.930 1.00 92.31 115 ARG A O 1
ATOM 957 N N . TRP A 1 116 ? -5.709 -3.092 19.823 1.00 91.25 116 TRP A N 1
ATOM 958 C CA . TRP A 1 116 ? -5.724 -3.400 18.401 1.00 91.25 116 TRP A CA 1
ATOM 959 C C . TRP A 1 116 ? -6.271 -4.805 18.187 1.00 91.25 116 TRP A C 1
ATOM 961 O O . TRP A 1 116 ? -5.816 -5.756 18.819 1.00 91.25 116 TRP A O 1
ATOM 971 N N . LEU A 1 117 ? -7.236 -4.924 17.281 1.00 92.75 117 LEU A N 1
ATOM 972 C CA . LEU A 1 117 ? -7.758 -6.202 16.820 1.00 92.75 117 LEU A CA 1
ATOM 973 C C . LEU A 1 117 ? -7.337 -6.386 15.368 1.00 92.75 117 LEU A C 1
ATOM 975 O O . LEU A 1 117 ? -7.633 -5.544 14.519 1.00 92.75 117 LEU A O 1
ATOM 979 N N . PHE A 1 118 ? -6.639 -7.483 15.093 1.00 94.06 118 PHE A N 1
ATOM 980 C CA . PHE A 1 118 ? -6.356 -7.890 13.727 1.00 94.06 118 PHE A CA 1
ATOM 981 C C . PHE A 1 118 ? -7.541 -8.707 13.211 1.00 94.06 118 PHE A C 1
ATOM 983 O O . PHE A 1 118 ? -7.848 -9.767 13.753 1.00 94.06 118 PHE A O 1
ATOM 990 N N . LEU A 1 119 ? -8.236 -8.184 12.200 1.00 92.88 119 LEU A N 1
ATOM 991 C CA . LEU A 1 119 ? -9.443 -8.786 11.643 1.00 92.88 119 LEU A CA 1
ATOM 992 C C . LEU A 1 119 ? -9.279 -8.981 10.137 1.00 92.88 119 LEU A C 1
ATOM 994 O O . LEU A 1 119 ? -9.175 -8.008 9.390 1.00 92.88 119 LEU A O 1
ATOM 998 N N . THR A 1 120 ? -9.337 -10.237 9.703 1.00 93.19 120 THR A N 1
ATOM 999 C CA . THR A 1 120 ? -9.361 -10.607 8.286 1.00 93.19 120 THR A CA 1
ATOM 1000 C C . THR A 1 120 ? -10.787 -10.961 7.884 1.00 93.19 120 THR A C 1
ATOM 1002 O O . THR A 1 120 ? -11.393 -11.858 8.464 1.00 93.19 120 THR A O 1
ATOM 1005 N N . LEU A 1 121 ? -11.320 -10.261 6.882 1.00 92.12 121 LEU A N 1
ATOM 1006 C CA . LEU A 1 121 ? -12.612 -10.562 6.266 1.00 92.12 121 LEU A CA 1
ATOM 1007 C C . LEU A 1 121 ? -12.369 -10.987 4.820 1.00 92.12 121 LEU A C 1
ATOM 1009 O O . LEU A 1 121 ? -11.757 -10.238 4.059 1.00 92.12 121 LEU A O 1
ATOM 1013 N N . SER A 1 122 ? -12.852 -12.166 4.444 1.00 89.94 122 SER A N 1
ATOM 1014 C CA . SER A 1 122 ? -12.688 -12.726 3.103 1.00 89.94 122 SER A CA 1
ATOM 1015 C C . SER A 1 122 ? -14.034 -12.908 2.402 1.00 89.94 122 SER A C 1
ATOM 1017 O O . SER A 1 122 ? -15.085 -13.046 3.030 1.00 89.94 122 SER A O 1
ATOM 1019 N N . THR A 1 123 ? -13.998 -12.901 1.073 1.00 89.06 123 THR A N 1
ATOM 1020 C CA . THR A 1 123 ? -15.106 -13.318 0.205 1.00 89.06 123 THR A CA 1
ATOM 1021 C C . THR A 1 123 ? -14.643 -14.451 -0.690 1.00 89.06 123 THR A C 1
ATOM 1023 O O . THR A 1 123 ? -13.447 -14.712 -0.806 1.00 89.06 123 THR A O 1
ATOM 1026 N N . LYS A 1 124 ? -15.593 -15.108 -1.359 1.00 87.00 124 LYS A N 1
ATOM 1027 C CA . LYS A 1 124 ? -15.272 -16.013 -2.464 1.00 87.00 124 LYS A CA 1
ATOM 1028 C C . LYS A 1 124 ? -14.459 -15.273 -3.533 1.00 87.00 124 LYS A C 1
ATOM 1030 O O . LYS A 1 124 ? -14.589 -14.054 -3.680 1.00 87.00 124 LYS A O 1
ATOM 1035 N N . ASN A 1 125 ? -13.640 -16.027 -4.258 1.00 86.38 125 ASN A N 1
ATOM 1036 C CA . ASN A 1 125 ? -12.804 -15.495 -5.328 1.00 86.38 125 ASN A CA 1
ATOM 1037 C C . ASN A 1 125 ? -13.672 -14.868 -6.428 1.00 86.38 125 ASN A C 1
ATOM 1039 O O . ASN A 1 125 ? -14.709 -15.421 -6.798 1.00 86.38 125 ASN A O 1
ATOM 1043 N N . ALA A 1 126 ? -13.234 -13.717 -6.936 1.00 86.31 126 ALA A N 1
ATOM 1044 C CA . ALA A 1 126 ? -13.817 -13.104 -8.122 1.00 86.31 126 ALA A CA 1
ATOM 1045 C C . ALA A 1 126 ? -13.341 -13.840 -9.382 1.00 86.31 126 ALA A C 1
ATOM 1047 O O . ALA A 1 126 ? -12.222 -14.351 -9.412 1.00 86.31 126 ALA A O 1
ATOM 1048 N N . ILE A 1 127 ? -14.192 -13.891 -10.406 1.00 86.50 127 ILE A N 1
ATOM 1049 C CA . ILE A 1 127 ? -13.906 -14.596 -11.666 1.00 86.50 127 ILE A CA 1
ATOM 1050 C C . ILE A 1 127 ? -13.236 -13.641 -12.666 1.00 86.50 127 ILE A C 1
ATOM 1052 O O . ILE A 1 127 ? -12.367 -14.041 -13.436 1.00 86.50 127 ILE A O 1
ATOM 1056 N N . ASP A 1 128 ? -13.609 -12.363 -12.620 1.00 88.56 128 ASP A N 1
ATOM 1057 C CA . ASP A 1 128 ? -13.196 -11.316 -13.552 1.00 88.56 128 ASP A CA 1
ATOM 1058 C C . ASP A 1 128 ? -13.098 -9.941 -12.852 1.00 88.56 128 ASP A C 1
ATOM 1060 O O . ASP A 1 128 ? -13.261 -9.811 -11.634 1.00 88.56 128 ASP A O 1
ATOM 1064 N N . GLY A 1 129 ? -12.804 -8.893 -13.628 1.00 84.88 129 GLY A N 1
ATOM 1065 C CA . GLY A 1 129 ? -12.687 -7.527 -13.115 1.00 84.88 129 GLY A CA 1
ATOM 1066 C C . GLY A 1 129 ? -13.998 -6.938 -12.581 1.00 84.88 129 GLY A C 1
ATOM 1067 O O . GLY A 1 129 ? -13.976 -6.233 -11.568 1.00 84.88 129 GLY A O 1
ATOM 1068 N N . ASP A 1 130 ? -15.131 -7.254 -13.205 1.00 88.50 130 ASP A N 1
ATOM 1069 C CA . ASP A 1 130 ? -16.436 -6.697 -12.836 1.00 88.50 130 ASP A CA 1
ATOM 1070 C C . ASP A 1 130 ? -16.932 -7.311 -11.521 1.00 88.50 130 ASP A C 1
ATOM 1072 O O . ASP A 1 130 ? -17.325 -6.608 -10.582 1.00 88.50 130 ASP A O 1
ATOM 1076 N N . THR A 1 131 ? -16.833 -8.633 -11.407 1.00 90.75 131 THR A N 1
ATOM 1077 C CA . THR A 1 131 ? -17.136 -9.394 -10.190 1.00 90.75 131 THR A CA 1
ATOM 1078 C C . THR A 1 131 ? -16.194 -9.028 -9.044 1.00 90.75 131 THR A C 1
ATOM 1080 O O . THR A 1 131 ? -16.629 -8.982 -7.886 1.00 90.75 131 THR A O 1
ATOM 1083 N N . LEU A 1 132 ? -14.933 -8.685 -9.332 1.00 90.12 132 LEU A N 1
ATOM 1084 C CA . LEU A 1 132 ? -13.996 -8.167 -8.335 1.00 90.12 132 LEU A CA 1
ATOM 1085 C C . LEU A 1 132 ? -14.457 -6.813 -7.794 1.00 90.12 132 LEU A C 1
ATOM 1087 O O . LEU A 1 132 ? -14.538 -6.631 -6.576 1.00 90.12 132 LEU A O 1
ATOM 1091 N N . GLU A 1 133 ? -14.794 -5.866 -8.670 1.00 90.62 133 GLU A N 1
ATOM 1092 C CA . GLU A 1 133 ? -15.275 -4.551 -8.245 1.00 90.62 133 GLU A CA 1
ATOM 1093 C C . GLU A 1 133 ? -16.547 -4.671 -7.391 1.00 90.62 133 GLU A C 1
ATOM 1095 O O . GLU A 1 133 ? -16.656 -4.045 -6.328 1.00 90.62 133 GLU A O 1
ATOM 1100 N N . GLN A 1 134 ? -17.492 -5.512 -7.814 1.00 92.00 134 GLN A N 1
ATOM 1101 C CA . GLN A 1 134 ? -18.717 -5.782 -7.063 1.00 92.00 134 GLN A CA 1
ATOM 1102 C C . GLN A 1 134 ? -18.421 -6.394 -5.688 1.00 92.00 134 GLN A C 1
ATOM 1104 O O . GLN A 1 134 ? -18.977 -5.937 -4.684 1.00 92.00 134 GLN A O 1
ATOM 1109 N N . SER A 1 135 ? -17.504 -7.361 -5.615 1.00 91.81 135 SER A N 1
ATOM 1110 C CA . SER A 1 135 ? -17.095 -8.008 -4.361 1.00 91.81 135 SER A CA 1
ATOM 1111 C C . SER A 1 135 ? -16.456 -7.014 -3.387 1.00 91.81 135 SER A C 1
ATOM 1113 O O . SER A 1 135 ? -16.808 -6.982 -2.205 1.00 91.81 135 SER A O 1
ATOM 1115 N N . LEU A 1 136 ? -15.592 -6.119 -3.875 1.00 91.56 136 LEU A N 1
ATOM 1116 C CA . LEU A 1 136 ? -14.970 -5.065 -3.065 1.00 91.56 136 LEU A CA 1
ATOM 1117 C C . LEU A 1 136 ? -15.995 -4.045 -2.540 1.00 91.56 136 LEU A C 1
ATOM 1119 O O . LEU A 1 136 ? -15.935 -3.626 -1.374 1.00 91.56 136 LEU A O 1
ATOM 1123 N N . LYS A 1 137 ? -16.971 -3.663 -3.375 1.00 93.00 137 LYS A N 1
ATOM 1124 C CA . LYS A 1 137 ? -18.101 -2.817 -2.955 1.00 93.00 137 LYS A CA 1
ATOM 1125 C C . LYS A 1 137 ? -18.939 -3.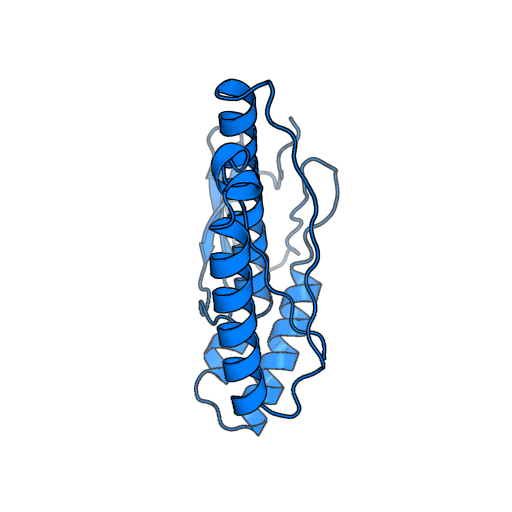521 -1.892 1.00 93.00 137 LYS A C 1
ATOM 1127 O O . LYS A 1 137 ? -19.302 -2.896 -0.893 1.00 93.00 137 LYS A O 1
ATOM 1132 N N . HIS A 1 138 ? -19.221 -4.808 -2.080 1.00 93.12 138 HIS A N 1
ATOM 1133 C CA . HIS A 1 138 ? -19.983 -5.606 -1.128 1.00 93.12 138 HIS A CA 1
ATOM 1134 C C . HIS A 1 138 ? -19.272 -5.701 0.226 1.00 93.12 138 HIS A C 1
ATOM 1136 O O . HIS A 1 138 ? -19.891 -5.405 1.246 1.00 93.12 138 HIS A O 1
ATOM 1142 N N . LEU A 1 139 ? -17.973 -6.010 0.242 1.00 93.25 139 LEU A N 1
ATOM 1143 C CA . LEU A 1 139 ? -17.148 -6.034 1.455 1.00 93.25 139 LEU A CA 1
ATOM 1144 C C . LEU A 1 139 ? -17.191 -4.704 2.208 1.00 93.25 139 LEU A C 1
ATOM 1146 O O . LEU A 1 139 ? -17.404 -4.680 3.419 1.00 93.25 139 LEU A O 1
ATOM 1150 N N . THR A 1 140 ? -17.054 -3.588 1.491 1.00 93.12 140 THR A N 1
ATOM 1151 C CA . THR A 1 140 ? -17.105 -2.253 2.104 1.00 93.12 140 THR A CA 1
ATOM 1152 C C . THR A 1 140 ? -18.474 -1.981 2.735 1.00 93.12 140 THR A C 1
ATOM 1154 O O . THR A 1 140 ? -18.544 -1.532 3.878 1.00 93.12 140 THR A O 1
ATOM 1157 N N . LYS A 1 141 ? -19.571 -2.313 2.039 1.00 95.25 141 LYS A N 1
ATOM 1158 C CA . LYS A 1 141 ? -20.938 -2.185 2.576 1.00 95.25 141 LYS A CA 1
ATOM 1159 C C . LYS A 1 141 ? -21.189 -3.129 3.756 1.00 95.25 141 LYS A C 1
ATOM 1161 O O . LYS A 1 141 ? -21.879 -2.769 4.705 1.00 95.25 141 LYS A O 1
ATOM 1166 N N . ALA A 1 142 ? -20.661 -4.349 3.717 1.00 94.81 142 ALA A N 1
ATOM 1167 C CA . ALA A 1 142 ? -20.771 -5.308 4.811 1.00 94.81 142 ALA A CA 1
ATOM 1168 C C . ALA A 1 142 ? -20.044 -4.815 6.067 1.00 94.81 142 ALA A C 1
ATOM 1170 O O . ALA A 1 142 ? -20.620 -4.857 7.153 1.00 94.81 142 ALA A O 1
ATOM 1171 N N . PHE A 1 143 ? -18.838 -4.271 5.912 1.00 94.69 143 PHE A N 1
ATOM 1172 C CA . PHE A 1 143 ? -18.081 -3.701 7.020 1.00 94.69 143 PHE A CA 1
ATOM 1173 C C . PHE A 1 143 ? -18.731 -2.439 7.607 1.00 94.69 143 PHE A C 1
ATOM 1175 O O . PHE A 1 143 ? -18.760 -2.284 8.827 1.00 94.69 143 PHE A O 1
ATOM 1182 N N . ASP A 1 144 ? -19.308 -1.560 6.779 1.00 94.81 144 ASP A N 1
ATOM 1183 C CA . ASP A 1 144 ? -20.073 -0.403 7.274 1.00 94.81 144 ASP A CA 1
ATOM 1184 C C . ASP A 1 144 ? -21.282 -0.858 8.108 1.00 94.81 144 ASP A C 1
ATOM 1186 O O . ASP A 1 144 ? -21.468 -0.392 9.233 1.00 94.81 144 ASP A O 1
ATOM 1190 N N . ARG A 1 145 ? -22.039 -1.856 7.628 1.00 95.94 145 ARG A N 1
ATOM 1191 C CA . ARG A 1 145 ? -23.135 -2.462 8.404 1.00 95.94 145 ARG A CA 1
ATOM 1192 C C . ARG A 1 145 ? -22.639 -3.043 9.730 1.00 95.94 145 ARG A C 1
ATOM 1194 O O . ARG A 1 145 ? -23.242 -2.763 10.763 1.00 95.94 145 ARG A O 1
ATOM 1201 N N . LEU A 1 146 ? -21.532 -3.793 9.719 1.00 94.75 146 LEU A N 1
ATOM 1202 C CA . LEU A 1 146 ? -20.895 -4.322 10.932 1.00 94.75 146 LEU A CA 1
ATOM 1203 C C . LEU A 1 146 ? -20.534 -3.197 11.920 1.00 94.75 146 LEU A C 1
ATOM 1205 O O . LEU A 1 146 ? -20.838 -3.283 13.108 1.00 94.75 146 LEU A O 1
ATOM 1209 N N . SER A 1 147 ? -19.941 -2.115 11.420 1.00 94.31 147 SER A N 1
ATOM 1210 C CA . SER A 1 147 ? -19.496 -0.976 12.234 1.00 94.31 147 SER A CA 1
ATOM 1211 C C . SER A 1 147 ? -20.656 -0.203 12.869 1.00 94.31 147 SER A C 1
ATOM 1213 O O . SER A 1 147 ? -20.469 0.458 13.889 1.00 94.31 147 SER A O 1
ATOM 1215 N N . ARG A 1 148 ? -21.867 -0.293 12.300 1.00 95.31 148 ARG A N 1
ATOM 1216 C CA . ARG A 1 148 ? -23.072 0.380 12.812 1.00 95.31 148 ARG A CA 1
ATOM 1217 C C . ARG A 1 148 ? -23.785 -0.377 13.929 1.00 95.31 148 ARG A C 1
ATOM 1219 O O . ARG A 1 148 ? -24.598 0.237 14.621 1.00 95.31 148 ARG A O 1
ATOM 1226 N N . TYR A 1 149 ? -23.505 -1.665 14.141 1.00 96.81 149 TYR A N 1
ATOM 1227 C CA . TYR A 1 149 ? -24.098 -2.401 15.261 1.00 96.81 149 TYR A CA 1
ATOM 1228 C C . TYR A 1 149 ? -23.755 -1.718 16.586 1.00 96.81 149 TYR A C 1
ATOM 1230 O O . TYR A 1 149 ? -22.599 -1.377 16.829 1.00 96.81 149 TYR A O 1
ATOM 1238 N N . LYS A 1 150 ? -24.750 -1.566 17.472 1.00 96.31 150 LYS A N 1
ATOM 1239 C CA . LYS A 1 150 ? -24.632 -0.808 18.733 1.00 96.31 150 LYS A CA 1
ATOM 1240 C C . LYS A 1 150 ? -23.382 -1.184 19.537 1.00 96.31 150 LYS A C 1
ATOM 1242 O O . LYS A 1 150 ? -22.629 -0.299 19.927 1.00 96.31 150 LYS A O 1
ATOM 1247 N N . LYS A 1 151 ? -23.128 -2.488 19.712 1.00 95.38 151 LYS A N 1
ATOM 1248 C CA . LYS A 1 151 ? -21.954 -3.001 20.439 1.00 95.38 151 LYS A CA 1
ATOM 1249 C C . LYS A 1 151 ? -20.632 -2.602 19.777 1.00 95.38 151 LYS A C 1
ATOM 1251 O O . LYS A 1 151 ? -19.703 -2.219 20.476 1.00 95.38 151 LYS A O 1
ATOM 1256 N N . VAL A 1 152 ? -20.548 -2.669 18.447 1.00 94.50 152 VAL A N 1
ATOM 1257 C CA . VAL A 1 152 ? -19.330 -2.318 17.703 1.00 94.50 152 VAL A CA 1
ATOM 1258 C C . VAL A 1 152 ? -19.123 -0.810 17.736 1.00 94.50 152 VAL A C 1
ATOM 1260 O O . VAL A 1 152 ? -18.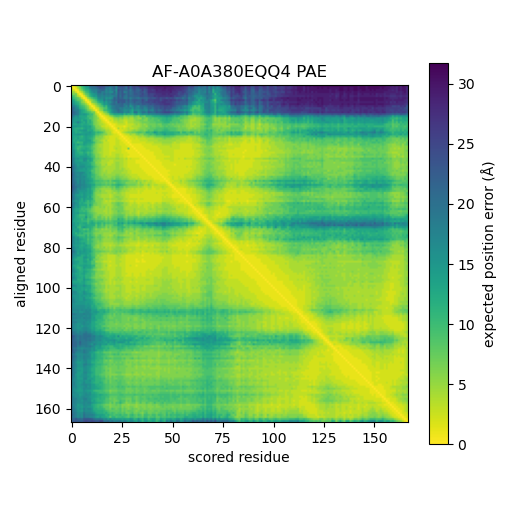078 -0.357 18.184 1.00 94.50 152 VAL A O 1
ATOM 1263 N N . LYS A 1 153 ? -20.143 -0.027 17.370 1.00 94.62 153 LYS A N 1
ATOM 1264 C CA . LYS A 1 153 ? -20.082 1.440 17.340 1.00 94.62 153 LYS A CA 1
ATOM 1265 C C . LYS A 1 153 ? -19.669 2.051 18.684 1.00 94.62 153 LYS A C 1
ATOM 1267 O O . LYS A 1 153 ? -18.954 3.042 18.698 1.00 94.62 153 LYS A O 1
ATOM 1272 N N . GLN A 1 154 ? -20.117 1.476 19.802 1.00 94.19 154 GLN A N 1
ATOM 1273 C CA . GLN A 1 154 ? -19.774 1.963 21.145 1.00 94.19 154 GLN A CA 1
ATOM 1274 C C . GLN A 1 154 ? -18.319 1.684 21.553 1.00 94.19 154 GLN A C 1
ATOM 1276 O O . GLN A 1 154 ? -17.783 2.417 22.376 1.00 94.19 154 GLN A O 1
ATOM 1281 N N . ASN A 1 155 ? -17.685 0.644 20.999 1.00 92.50 155 ASN A N 1
ATOM 1282 C CA . ASN A 1 155 ? -16.335 0.210 21.386 1.00 92.50 155 ASN A CA 1
ATOM 1283 C C . ASN A 1 155 ? -15.267 0.504 20.317 1.00 92.50 155 ASN A C 1
ATOM 1285 O O . ASN A 1 155 ? -14.072 0.485 20.610 1.00 92.50 155 ASN A O 1
ATOM 1289 N N . LEU A 1 156 ? -15.674 0.763 19.074 1.00 92.69 156 LEU A N 1
ATOM 1290 C CA . LEU A 1 156 ? -14.777 1.035 17.960 1.00 92.69 156 LEU A CA 1
ATOM 1291 C C . LEU A 1 156 ? -14.288 2.485 18.011 1.00 92.69 156 LEU A C 1
ATOM 1293 O O . LEU A 1 156 ? -15.006 3.408 17.639 1.00 92.69 156 LEU A O 1
ATOM 1297 N N . VAL A 1 157 ? -13.035 2.670 18.424 1.00 91.69 157 VAL A N 1
ATOM 1298 C CA . VAL A 1 157 ? -12.357 3.978 18.383 1.00 91.69 157 VAL A CA 1
ATOM 1299 C C . VAL A 1 157 ? -12.031 4.378 16.940 1.00 91.69 157 VAL A C 1
ATOM 1301 O O . VAL A 1 157 ? -12.167 5.537 16.562 1.00 91.69 157 VAL A O 1
ATOM 1304 N N . GLY A 1 158 ? -11.614 3.410 16.123 1.00 91.50 158 GLY A N 1
ATOM 1305 C CA . GLY A 1 158 ? -11.244 3.605 14.726 1.00 91.50 158 GLY A CA 1
ATOM 1306 C C . GLY A 1 158 ? -10.674 2.326 14.117 1.00 91.50 158 GLY A C 1
ATOM 1307 O O . GLY A 1 158 ? -10.530 1.314 14.801 1.00 91.50 158 GLY A O 1
ATOM 1308 N N . PHE A 1 159 ? -10.358 2.361 12.824 1.00 93.06 159 PHE A N 1
ATOM 1309 C CA . PHE A 1 159 ? -9.753 1.230 12.123 1.00 93.06 159 PHE A CA 1
ATOM 1310 C C . PHE A 1 159 ? -8.841 1.700 10.985 1.00 93.06 159 PHE A C 1
ATOM 1312 O O . PHE A 1 159 ? -9.051 2.755 10.388 1.00 93.06 159 PHE A O 1
ATOM 1319 N N . MET A 1 160 ? -7.851 0.873 10.655 1.00 91.25 160 MET A N 1
ATOM 1320 C CA . MET A 1 160 ? -7.064 0.978 9.428 1.00 91.25 160 MET A CA 1
ATOM 1321 C C . MET A 1 160 ? -7.424 -0.206 8.531 1.00 91.25 160 MET A C 1
ATOM 1323 O O . MET A 1 160 ? -7.509 -1.337 9.003 1.00 91.25 160 MET A O 1
ATOM 1327 N N . ARG A 1 161 ? -7.635 0.047 7.237 1.00 90.69 161 ARG A N 1
ATOM 1328 C CA . ARG A 1 161 ? -8.000 -0.988 6.263 1.00 90.69 161 ARG A CA 1
ATOM 1329 C C . ARG A 1 161 ? -6.875 -1.208 5.259 1.00 90.69 161 ARG A C 1
ATOM 1331 O O . ARG A 1 161 ? -6.436 -0.256 4.616 1.00 90.69 161 ARG A O 1
ATOM 1338 N N . SER A 1 162 ? -6.504 -2.469 5.065 1.00 89.50 162 SER A N 1
ATOM 1339 C CA . SER A 1 162 ? -5.767 -2.948 3.894 1.00 89.50 162 SER A CA 1
ATOM 1340 C C . SER A 1 162 ? -6.673 -3.879 3.089 1.00 89.50 162 SER A C 1
ATOM 1342 O O . SER A 1 162 ? -7.506 -4.575 3.664 1.00 89.50 162 SER A O 1
ATOM 1344 N N . THR A 1 163 ? -6.545 -3.864 1.766 1.00 88.75 163 THR A N 1
ATOM 1345 C CA . THR A 1 163 ? -7.275 -4.769 0.874 1.00 88.75 163 THR A CA 1
ATOM 1346 C C . THR A 1 163 ? -6.257 -5.543 0.064 1.00 88.75 163 THR A C 1
ATOM 1348 O O . THR A 1 163 ? -5.449 -4.945 -0.647 1.00 88.75 163 THR A O 1
ATOM 1351 N N . GLU A 1 164 ? -6.318 -6.861 0.175 1.00 85.88 164 GLU A N 1
ATOM 1352 C CA . GLU A 1 164 ? -5.477 -7.785 -0.571 1.00 85.88 164 GLU A CA 1
ATOM 1353 C C . GLU A 1 164 ? -6.332 -8.474 -1.632 1.00 85.88 164 GLU A C 1
ATOM 1355 O O . GLU A 1 164 ? -7.476 -8.845 -1.378 1.00 85.88 164 GLU A O 1
ATOM 1360 N N . VAL A 1 165 ? -5.783 -8.598 -2.838 1.00 83.94 165 VAL A N 1
ATOM 1361 C CA . VAL A 1 165 ? -6.386 -9.364 -3.929 1.00 83.94 165 VAL A CA 1
ATOM 1362 C C . VAL A 1 165 ? -5.411 -10.487 -4.233 1.00 83.94 165 VAL A C 1
ATOM 1364 O O . VAL A 1 165 ? -4.292 -10.225 -4.679 1.00 83.94 165 VAL A O 1
ATOM 1367 N N . TYR A 1 166 ? -5.819 -11.715 -3.930 1.00 74.75 166 TYR A N 1
ATOM 1368 C CA . TYR A 1 166 ? -5.060 -12.909 -4.284 1.00 74.75 166 TYR A CA 1
ATOM 1369 C C . TYR A 1 166 ? -5.236 -13.201 -5.778 1.00 74.75 166 TYR A C 1
ATOM 1371 O O . TYR A 1 166 ? -6.248 -12.824 -6.372 1.00 74.75 166 TYR A O 1
ATOM 1379 N N . ARG A 1 167 ? -4.211 -13.803 -6.379 1.00 61.44 167 ARG A N 1
ATOM 1380 C CA . ARG A 1 167 ? -4.170 -14.171 -7.795 1.00 61.44 167 ARG A CA 1
ATOM 1381 C C . ARG A 1 167 ? -4.384 -15.667 -7.953 1.00 61.44 167 ARG A C 1
ATOM 1383 O O . ARG A 1 167 ? -3.965 -16.393 -7.026 1.00 61.44 167 ARG A O 1
#

pLDDT: mean 85.24, std 13.34, range [29.75, 96.81]

Mean predicted aligned error: 8.2 Å

Foldseek 3Di:
DDDLDDADDPDDCPPPDDFDADPVGHTDPPVVLLVVQLVVLVVCVVVVNPCSVLSNCAFVDWDWDADPVRHTDGDDGRGSCDCPRSVNVVVVVVVVVVVVVVVVVVCCVVPVPADDDDDDDDDPAAPDDVSVVVVVVVVVVVVVVVCPPPVNVVRDPDDDDDDDHDD

InterPro domains:
  IPR000989 Replication protein [PF01446] (72-166)

Solvent-accessible surface area (backbone atoms only — not comparable to full-atom values): 10416 Å² total; per-residue (Å²): 138,74,74,55,69,52,73,89,66,95,63,85,60,87,90,55,84,88,81,54,54,44,87,86,70,48,70,60,64,59,66,61,29,47,52,53,18,40,58,52,16,54,53,28,48,76,71,68,41,86,60,16,63,50,39,50,52,40,62,73,52,77,41,66,40,75,43,96,88,56,30,53,39,87,70,48,65,52,66,60,73,44,78,82,35,42,53,47,36,51,53,48,50,55,51,50,52,53,53,50,50,54,52,50,58,50,46,46,70,80,40,69,86,66,79,91,79,93,80,89,86,85,76,82,84,57,88,49,73,68,52,36,53,51,50,54,52,47,52,52,54,50,49,52,56,54,48,63,38,68,76,43,48,75,69,57,89,76,87,86,88,85,87,88,82,87,132

Secondary structure (DSSP, 8-state):
----------S--TTS----B-TTSPBP-HHHHHHHHHHHHHHHHHTT-TTHHHHHTTT--EEEEE-TTS-EEEEEE-----TT-HHHHHHHHHHHHHHHHHHHHHHHHH-TT----------PPPSSHHHHHHHHHHHHHHHHHHHHSHHHHHH------------

Nearest PDB structures (foldseek):
  2oar-assembly1_A  TM=2.479E-01  e=3.162E+00  Mycobacterium tuberculosis H37Ra
  6bfj-assembly1_B  TM=2.978E-01  e=5.640E+00  Homo sapiens
  5k20-assembly1_B  TM=2.509E-01  e=5.289E+00  Homo sapiens
  6q1f-assembly1_6  TM=1.358E-01  e=7.778E+00  Human herpesvirus 6 strain Z29

Radius of gyration: 21.37 Å; Cα contacts (8 Å, |Δi|>4): 124; chains: 1; bounding box: 57×35×54 Å

Organism: Staphylococcus aureus (NCBI:txid1280)